Protein AF-A0A7S3N537-F1 (afdb_monomer_lite)

Structure (mmCIF, N/CA/C/O backbone):
data_AF-A0A7S3N537-F1
#
_entry.id   AF-A0A7S3N537-F1
#
loop_
_atom_site.group_PDB
_atom_site.id
_atom_site.type_symbol
_atom_site.label_atom_id
_atom_site.label_alt_id
_atom_site.label_comp_id
_atom_site.label_asym_id
_atom_site.label_entity_id
_atom_site.label_seq_id
_atom_site.pdbx_PDB_ins_code
_atom_site.Cartn_x
_atom_site.Cartn_y
_atom_site.Cartn_z
_atom_site.occupancy
_atom_site.B_iso_or_equiv
_atom_site.auth_seq_id
_atom_site.auth_comp_id
_atom_site.auth_asym_id
_atom_site.auth_atom_id
_atom_site.pdbx_PDB_model_num
ATOM 1 N N . LEU A 1 1 ? -2.429 6.331 17.383 1.00 67.25 1 LEU A N 1
ATOM 2 C CA . LEU A 1 1 ? -2.169 5.826 16.017 1.00 67.25 1 LEU A CA 1
ATOM 3 C C . LEU A 1 1 ? -2.402 7.006 15.081 1.00 67.25 1 LEU A C 1
ATOM 5 O O . LEU A 1 1 ? -3.121 7.901 15.515 1.00 67.25 1 LEU A O 1
ATOM 9 N N . PRO A 1 2 ? -1.719 7.115 13.934 1.00 79.56 2 PRO A N 1
ATOM 10 C CA . PRO A 1 2 ? -1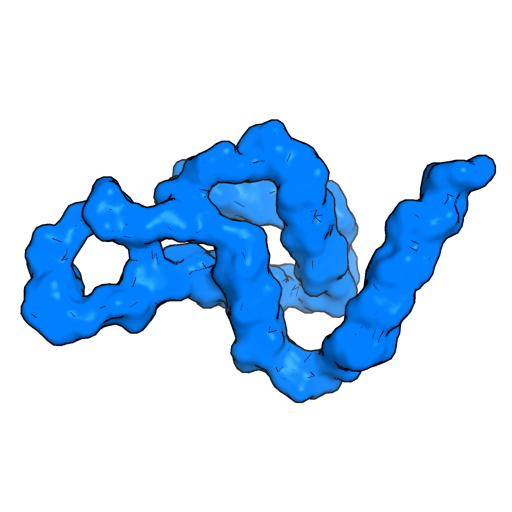.961 8.226 13.017 1.00 79.56 2 PRO A CA 1
ATOM 11 C C . PRO A 1 2 ? -3.420 8.217 12.546 1.00 79.56 2 PRO A C 1
ATOM 13 O O . PRO A 1 2 ? -3.993 7.147 12.361 1.00 79.56 2 PRO A O 1
ATOM 16 N N . ASP A 1 3 ? -4.000 9.405 12.396 1.00 85.88 3 ASP A N 1
ATOM 17 C CA . ASP A 1 3 ? -5.350 9.579 11.861 1.00 85.88 3 ASP A CA 1
ATOM 18 C C . ASP A 1 3 ? -5.379 9.269 10.355 1.00 85.88 3 ASP A C 1
ATOM 20 O O . ASP A 1 3 ? -4.349 9.379 9.680 1.00 85.88 3 ASP A O 1
ATOM 24 N N . SER A 1 4 ? -6.549 8.918 9.820 1.00 85.00 4 SER A N 1
ATOM 25 C CA . SER A 1 4 ? -6.744 8.547 8.410 1.00 85.00 4 SER A CA 1
ATOM 26 C C . SER A 1 4 ? -6.176 9.579 7.427 1.00 85.00 4 SER A C 1
ATOM 28 O O . SER A 1 4 ? -5.456 9.200 6.508 1.00 85.00 4 SER A O 1
ATOM 30 N N . GLU A 1 5 ? -6.354 10.880 7.682 1.00 88.50 5 GLU A N 1
ATOM 31 C CA . GLU A 1 5 ? -5.775 11.965 6.864 1.00 88.50 5 GLU A CA 1
ATOM 32 C C . GLU A 1 5 ? -4.235 11.911 6.799 1.00 88.50 5 GLU A C 1
ATOM 34 O O . GLU A 1 5 ? -3.610 12.207 5.775 1.00 88.50 5 GLU A O 1
ATOM 39 N N . VAL A 1 6 ? -3.587 11.525 7.903 1.00 89.81 6 VAL A N 1
ATOM 40 C CA . VAL A 1 6 ? -2.125 11.396 7.968 1.00 89.81 6 VAL A CA 1
ATOM 41 C C . VAL A 1 6 ? -1.673 10.169 7.181 1.00 89.81 6 VAL A C 1
ATOM 43 O O . VAL A 1 6 ? -0.679 10.244 6.456 1.00 89.81 6 VAL A O 1
ATOM 46 N N . ILE A 1 7 ? -2.403 9.058 7.304 1.00 89.12 7 ILE A N 1
ATOM 47 C CA . ILE A 1 7 ? -2.144 7.813 6.571 1.00 89.12 7 ILE A CA 1
ATOM 48 C C . ILE A 1 7 ? -2.289 8.054 5.067 1.00 89.12 7 ILE A C 1
ATOM 50 O O . ILE A 1 7 ? -1.384 7.714 4.304 1.00 89.12 7 ILE A O 1
ATOM 54 N N . GLU A 1 8 ? -3.368 8.712 4.650 1.00 91.38 8 GLU A N 1
ATOM 55 C CA . GLU A 1 8 ? -3.630 9.079 3.261 1.00 91.38 8 GLU A CA 1
ATOM 56 C C . GLU A 1 8 ? -2.502 9.946 2.692 1.00 91.38 8 GLU A C 1
ATOM 58 O O . GLU A 1 8 ? -1.949 9.660 1.629 1.00 91.38 8 GLU A O 1
ATOM 63 N N . SER A 1 9 ? -2.091 10.981 3.429 1.00 91.44 9 SER A N 1
ATOM 64 C CA . SER A 1 9 ? -1.003 11.867 3.012 1.00 91.44 9 SER A CA 1
ATOM 65 C C . SER A 1 9 ? 0.324 11.114 2.848 1.00 91.44 9 SER A C 1
ATOM 67 O O . SER A 1 9 ? 1.044 11.311 1.862 1.00 91.44 9 SER A O 1
ATOM 69 N N . MET A 1 10 ? 0.636 10.195 3.771 1.00 89.94 10 MET A N 1
ATOM 70 C CA . MET A 1 10 ? 1.809 9.320 3.669 1.00 89.94 10 MET A CA 1
ATOM 71 C C . MET A 1 10 ? 1.728 8.406 2.443 1.00 89.94 10 MET A C 1
ATOM 73 O O . MET A 1 10 ? 2.704 8.312 1.693 1.00 89.94 10 MET A O 1
ATOM 77 N N . LEU A 1 11 ? 0.571 7.779 2.223 1.00 91.00 11 LEU A N 1
ATOM 78 C CA . LEU A 1 11 ? 0.314 6.898 1.092 1.00 91.00 11 LEU A CA 1
ATOM 79 C C . LEU A 1 11 ? 0.465 7.652 -0.231 1.00 91.00 11 LEU A C 1
ATOM 81 O O . LEU A 1 11 ? 1.287 7.263 -1.055 1.00 91.00 11 LEU A O 1
ATOM 85 N N . ARG A 1 12 ? -0.224 8.782 -0.423 1.00 90.75 12 ARG A N 1
ATOM 86 C CA . ARG A 1 12 ? -0.147 9.579 -1.660 1.00 90.75 12 ARG A CA 1
ATOM 87 C C . ARG A 1 12 ? 1.254 10.095 -1.945 1.00 90.75 12 ARG A C 1
ATOM 89 O O . ARG A 1 12 ? 1.706 10.061 -3.090 1.00 90.75 12 ARG A O 1
ATOM 96 N N . ASN A 1 13 ? 1.960 10.571 -0.919 1.00 90.44 13 ASN A N 1
ATOM 97 C CA . ASN A 1 13 ? 3.342 11.009 -1.086 1.00 90.44 13 ASN A CA 1
ATOM 98 C C . ASN A 1 13 ? 4.230 9.862 -1.585 1.00 90.44 13 ASN A C 1
ATOM 100 O O . ASN A 1 13 ? 5.132 10.080 -2.391 1.00 90.44 13 ASN A O 1
ATOM 104 N N . TYR A 1 14 ? 3.948 8.640 -1.141 1.00 88.25 14 TYR A N 1
ATOM 105 C CA . TYR A 1 14 ? 4.689 7.461 -1.545 1.00 88.25 14 TYR A CA 1
ATOM 106 C C . TYR A 1 14 ? 4.287 6.930 -2.925 1.00 88.25 14 TYR A C 1
ATOM 108 O O . TYR A 1 14 ? 5.164 6.638 -3.739 1.00 88.25 14 TYR A O 1
ATOM 116 N N . LEU A 1 15 ? 2.991 6.881 -3.239 1.00 88.81 15 LEU A N 1
ATOM 117 C CA . LEU A 1 15 ? 2.474 6.452 -4.540 1.00 88.81 15 LEU A CA 1
ATOM 118 C C . LEU A 1 15 ? 3.041 7.292 -5.697 1.00 88.81 15 LEU A C 1
ATOM 120 O O . LEU A 1 15 ? 3.363 6.760 -6.753 1.00 88.81 15 LEU A O 1
ATOM 124 N N . ARG A 1 16 ? 3.302 8.586 -5.468 1.00 87.25 16 ARG A N 1
ATOM 125 C CA . ARG A 1 16 ? 3.992 9.470 -6.431 1.00 87.25 16 ARG A CA 1
ATOM 126 C C . ARG A 1 16 ? 5.422 9.036 -6.774 1.00 87.25 16 ARG A C 1
ATOM 128 O O . ARG A 1 16 ? 5.990 9.512 -7.755 1.00 87.25 16 ARG A O 1
ATOM 135 N N . THR A 1 17 ? 6.035 8.181 -5.959 1.00 86.00 17 THR A N 1
ATOM 136 C CA . THR A 1 17 ? 7.410 7.702 -6.163 1.00 86.00 17 THR A CA 1
ATOM 137 C C . THR A 1 17 ? 7.478 6.380 -6.927 1.00 86.00 17 THR A C 1
ATOM 139 O O . THR A 1 17 ? 8.545 6.045 -7.455 1.00 86.00 17 THR A O 1
ATOM 142 N N . ILE A 1 18 ? 6.367 5.651 -7.042 1.00 84.75 18 ILE A N 1
ATOM 143 C CA . ILE A 1 18 ? 6.300 4.308 -7.635 1.00 84.75 18 ILE A CA 1
ATOM 144 C C . ILE A 1 18 ? 5.495 4.319 -8.938 1.00 84.75 18 ILE A C 1
ATOM 146 O O . ILE A 1 18 ? 4.878 5.318 -9.292 1.00 84.75 18 ILE A O 1
ATOM 150 N N . ASN A 1 19 ? 5.559 3.221 -9.693 1.00 85.44 19 ASN A N 1
ATOM 151 C CA . ASN A 1 19 ? 4.759 3.060 -10.904 1.00 85.44 19 ASN A CA 1
ATOM 152 C C . ASN A 1 19 ? 3.375 2.514 -10.523 1.00 85.44 19 ASN A C 1
ATOM 154 O O . ASN A 1 19 ? 3.263 1.354 -10.131 1.00 85.44 19 ASN A O 1
ATOM 158 N N . THR A 1 20 ? 2.344 3.352 -10.586 1.00 86.88 20 THR A N 1
ATOM 159 C CA . THR A 1 20 ? 0.960 3.019 -10.220 1.00 86.88 20 THR A CA 1
ATOM 160 C C . THR A 1 20 ? -0.007 3.910 -11.004 1.00 86.88 20 THR A C 1
ATOM 162 O O . THR A 1 20 ? 0.353 5.020 -11.397 1.00 86.88 20 THR A O 1
ATOM 165 N N . ASP A 1 21 ? -1.221 3.423 -11.248 1.00 87.56 21 ASP A N 1
ATOM 166 C CA . ASP A 1 21 ? -2.274 4.101 -12.007 1.00 87.56 21 ASP A CA 1
ATOM 167 C C . ASP A 1 21 ? -3.397 4.680 -11.128 1.00 87.56 21 ASP A C 1
ATOM 169 O O . ASP A 1 21 ? -4.297 5.334 -11.650 1.00 87.56 21 ASP A O 1
ATOM 173 N N . PHE A 1 22 ? -3.348 4.477 -9.807 1.00 87.25 22 PHE A N 1
ATOM 174 C CA . PHE A 1 22 ? -4.453 4.801 -8.896 1.00 87.25 22 PHE A CA 1
ATOM 175 C C . PHE A 1 22 ? -4.160 5.925 -7.887 1.00 87.25 22 PHE A C 1
ATOM 177 O O . PHE A 1 22 ? -4.864 6.069 -6.894 1.00 87.25 22 PHE A O 1
ATOM 184 N N . VAL A 1 23 ? -3.140 6.756 -8.123 1.00 86.75 23 VAL A N 1
ATOM 185 C CA . VAL A 1 23 ? -2.761 7.851 -7.196 1.00 86.75 23 VAL A CA 1
ATOM 186 C C . VAL A 1 23 ? -3.907 8.836 -6.925 1.00 86.75 23 VAL A C 1
ATOM 188 O O . VAL A 1 23 ? -4.002 9.383 -5.823 1.00 86.75 23 VAL A O 1
ATOM 191 N N . ASP A 1 24 ? -4.749 9.057 -7.934 1.00 87.00 24 ASP A N 1
ATOM 192 C CA . ASP A 1 24 ? -5.886 9.982 -7.923 1.00 87.00 24 ASP A CA 1
ATOM 193 C C . ASP A 1 24 ? -7.244 9.247 -7.812 1.00 87.00 24 ASP A C 1
ATOM 195 O O . ASP A 1 24 ? -8.289 9.846 -8.044 1.00 87.00 24 ASP A O 1
ATOM 199 N N . ASP A 1 25 ? -7.235 7.945 -7.506 1.00 90.56 25 ASP A N 1
ATOM 200 C CA . ASP A 1 25 ? -8.434 7.110 -7.353 1.00 90.56 25 ASP A CA 1
ATOM 201 C C . ASP A 1 25 ? -8.806 7.031 -5.867 1.00 90.56 25 ASP A C 1
ATOM 203 O O . ASP A 1 25 ? -8.297 6.185 -5.128 1.00 90.56 25 ASP A O 1
ATOM 207 N N . ASP A 1 26 ? -9.637 7.974 -5.420 1.00 87.88 26 ASP A N 1
ATOM 208 C CA . ASP A 1 26 ? -9.969 8.152 -4.002 1.00 87.88 26 ASP A CA 1
ATOM 209 C C . ASP A 1 26 ? -10.570 6.884 -3.373 1.00 87.88 26 ASP A C 1
ATOM 211 O O . ASP A 1 26 ? -10.191 6.537 -2.258 1.00 87.88 26 ASP A O 1
ATOM 215 N N . ASP A 1 27 ? -11.387 6.120 -4.109 1.00 87.88 27 ASP A N 1
ATOM 216 C CA . ASP A 1 27 ? -11.993 4.875 -3.615 1.00 87.88 27 ASP A CA 1
ATOM 217 C C . ASP A 1 27 ? -10.925 3.822 -3.254 1.00 87.88 27 ASP A C 1
ATOM 219 O O . ASP A 1 27 ? -11.010 3.144 -2.226 1.00 87.88 27 ASP A O 1
ATOM 223 N N . LYS A 1 28 ? -9.882 3.687 -4.084 1.00 87.06 28 LYS A N 1
ATOM 224 C CA . LYS A 1 28 ? -8.765 2.760 -3.821 1.00 87.06 28 LYS 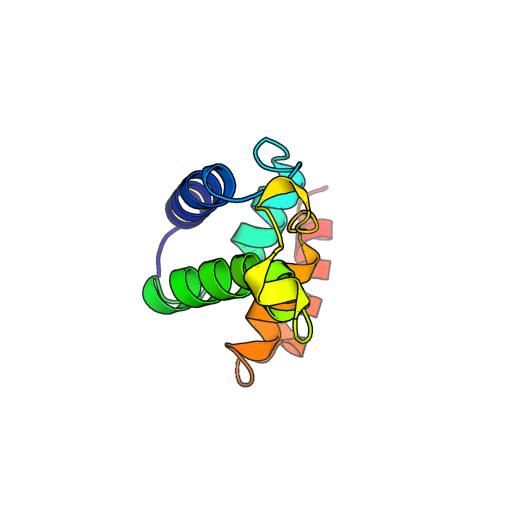A CA 1
ATOM 225 C C . LYS A 1 28 ? -7.834 3.268 -2.730 1.00 87.06 28 LYS A C 1
ATOM 227 O O . LYS A 1 28 ? -7.263 2.467 -1.989 1.00 87.06 28 LYS A O 1
ATOM 232 N N . ILE A 1 29 ? -7.634 4.582 -2.662 1.00 90.19 29 ILE A N 1
ATOM 233 C CA . ILE A 1 29 ? -6.847 5.208 -1.602 1.00 90.19 29 ILE A CA 1
ATOM 234 C C . ILE A 1 29 ? -7.521 4.964 -0.255 1.00 90.19 29 ILE A C 1
ATOM 236 O O . ILE A 1 29 ? -6.845 4.490 0.657 1.00 90.19 29 ILE A O 1
ATOM 240 N N . ASP A 1 30 ? -8.830 5.196 -0.160 1.00 88.19 30 ASP A N 1
ATOM 241 C CA . ASP A 1 30 ? -9.617 4.927 1.041 1.00 88.19 30 ASP A CA 1
ATOM 242 C C . ASP A 1 30 ? -9.540 3.450 1.430 1.00 88.19 30 ASP A C 1
ATOM 244 O O . ASP A 1 30 ? -9.260 3.144 2.587 1.00 88.19 30 ASP A O 1
ATOM 248 N N . GLU A 1 31 ? -9.654 2.520 0.473 1.00 88.12 31 GLU A N 1
ATOM 249 C CA . GLU A 1 31 ? -9.509 1.086 0.754 1.00 88.12 31 GLU A CA 1
ATOM 250 C C . GLU A 1 31 ? -8.157 0.755 1.416 1.00 88.12 31 GLU A C 1
ATOM 252 O O . GLU A 1 31 ? -8.103 0.007 2.396 1.00 88.12 31 GLU A O 1
ATOM 257 N N . ILE A 1 32 ? -7.054 1.328 0.922 1.00 88.75 32 ILE A N 1
ATOM 258 C CA . ILE A 1 32 ? -5.717 1.106 1.492 1.00 88.75 32 ILE A CA 1
ATOM 259 C C . ILE A 1 32 ? -5.569 1.811 2.844 1.00 88.75 32 ILE A C 1
ATOM 261 O O . ILE A 1 32 ? -5.007 1.229 3.771 1.00 88.75 32 ILE A O 1
ATOM 265 N N . VAL A 1 33 ? -6.058 3.046 2.977 1.00 89.44 33 VAL A N 1
ATOM 266 C CA . VAL A 1 33 ? -6.027 3.793 4.243 1.00 89.44 33 VAL A CA 1
ATOM 267 C C . VAL A 1 33 ? -6.743 2.997 5.321 1.00 89.44 33 VAL A C 1
ATOM 269 O O . VAL A 1 33 ? -6.161 2.763 6.374 1.00 89.44 33 VAL A O 1
ATOM 272 N N . THR A 1 34 ? -7.932 2.486 5.019 1.00 85.69 34 THR A N 1
ATOM 273 C CA . THR A 1 34 ? -8.728 1.635 5.898 1.00 85.69 34 THR A CA 1
ATOM 274 C C . THR A 1 34 ? -7.985 0.368 6.334 1.00 85.69 34 THR A C 1
ATOM 276 O O . THR A 1 34 ? -8.070 -0.000 7.501 1.00 85.69 34 THR A O 1
ATOM 279 N N . ILE A 1 35 ? -7.215 -0.282 5.451 1.00 83.50 35 ILE A N 1
ATOM 280 C CA . ILE A 1 35 ? -6.370 -1.444 5.810 1.00 83.50 35 ILE A CA 1
ATOM 281 C C . ILE A 1 35 ? -5.231 -1.043 6.763 1.00 83.50 35 ILE A C 1
ATOM 283 O O . ILE A 1 35 ? -4.830 -1.816 7.631 1.00 83.50 35 ILE A O 1
ATOM 287 N N . LEU A 1 36 ? -4.681 0.157 6.585 1.00 84.88 36 LEU A N 1
ATOM 288 C CA . LEU A 1 36 ? -3.558 0.678 7.365 1.00 84.88 36 LEU A CA 1
ATOM 289 C C . LEU A 1 36 ? -3.997 1.353 8.675 1.00 84.88 36 LEU A C 1
ATOM 291 O O . LEU A 1 36 ? -3.158 1.610 9.546 1.00 84.88 36 LEU A O 1
ATOM 295 N N . GLU A 1 37 ? -5.288 1.644 8.838 1.00 83.62 37 GLU A N 1
ATOM 296 C CA . GLU A 1 37 ? -5.852 2.136 10.090 1.00 83.62 37 GLU A CA 1
ATOM 297 C C . GLU A 1 37 ? -5.615 1.128 11.219 1.00 83.62 37 GLU A C 1
ATOM 299 O O . GLU A 1 37 ? -5.628 -0.087 11.042 1.00 83.62 37 GLU A O 1
ATOM 304 N N . GLY A 1 38 ? -5.353 1.633 12.424 1.00 77.81 38 GLY A N 1
ATOM 305 C CA . GLY A 1 38 ? -5.033 0.765 13.558 1.00 77.81 38 GLY A CA 1
ATOM 306 C C . GLY A 1 38 ? -3.543 0.413 13.698 1.00 77.81 38 GLY A C 1
ATOM 307 O O . GLY A 1 38 ? -3.134 -0.027 14.773 1.00 77.81 38 GLY A O 1
ATOM 308 N N . LEU A 1 39 ? -2.716 0.656 12.673 1.00 81.81 39 LEU A N 1
ATOM 309 C CA . LEU A 1 39 ? -1.277 0.365 12.686 1.00 81.81 39 LEU A CA 1
ATOM 310 C C . LEU A 1 39 ? -0.427 1.528 13.218 1.00 81.81 39 LEU A C 1
ATOM 312 O O . LEU A 1 39 ? -0.797 2.705 13.151 1.00 81.81 39 LEU A O 1
ATOM 316 N N . SER A 1 40 ? 0.754 1.218 13.765 1.00 84.56 40 SER A N 1
ATOM 317 C CA . SER A 1 40 ? 1.702 2.266 14.154 1.00 84.56 40 SER A CA 1
ATOM 318 C C . SER A 1 40 ? 2.300 2.937 12.913 1.00 84.56 40 SER A C 1
ATOM 320 O O . SER A 1 40 ? 2.430 2.316 11.862 1.00 84.56 40 SER A O 1
ATOM 322 N N . ALA A 1 41 ? 2.724 4.201 13.017 1.00 82.88 41 ALA A N 1
ATOM 323 C CA . ALA A 1 41 ? 3.323 4.918 11.882 1.00 82.88 41 ALA A CA 1
ATOM 324 C C . ALA A 1 41 ? 4.551 4.192 11.283 1.00 82.88 41 ALA A C 1
ATOM 326 O O . ALA A 1 41 ? 4.817 4.298 10.086 1.00 82.88 41 ALA A O 1
ATOM 327 N N . SER A 1 42 ? 5.287 3.439 12.106 1.00 85.00 42 SER A N 1
ATOM 328 C CA . SER A 1 42 ? 6.412 2.608 11.668 1.00 85.00 42 SER A CA 1
ATOM 329 C C . SER A 1 42 ? 5.953 1.378 10.880 1.00 85.00 42 SER A C 1
ATOM 331 O O . SER A 1 42 ? 6.563 1.044 9.863 1.00 85.00 42 SER A O 1
ATOM 333 N N . ASP A 1 43 ? 4.871 0.732 11.320 1.00 85.62 43 ASP A N 1
ATOM 334 C CA . ASP A 1 43 ? 4.303 -0.444 10.649 1.00 85.62 43 ASP A CA 1
ATOM 335 C C . ASP A 1 43 ? 3.674 -0.047 9.314 1.00 85.62 43 ASP A C 1
ATOM 337 O O . ASP A 1 43 ? 3.969 -0.660 8.294 1.00 85.62 43 ASP A O 1
ATOM 341 N N . ILE A 1 44 ? 2.922 1.058 9.286 1.00 87.94 44 ILE A N 1
ATOM 342 C CA . ILE A 1 44 ? 2.337 1.639 8.066 1.00 87.94 44 ILE A CA 1
ATOM 343 C C . ILE A 1 44 ? 3.417 1.863 7.014 1.00 87.94 44 ILE A C 1
ATOM 345 O O . ILE A 1 44 ? 3.291 1.430 5.871 1.00 87.94 44 ILE A O 1
ATOM 349 N N . LYS A 1 45 ? 4.522 2.506 7.407 1.00 88.31 45 LYS A N 1
ATOM 350 C CA . LYS A 1 45 ? 5.644 2.737 6.500 1.00 88.31 45 LYS A CA 1
ATOM 351 C C . LYS A 1 45 ? 6.227 1.424 5.979 1.00 88.31 45 LYS A C 1
ATOM 353 O O . LYS A 1 45 ? 6.575 1.351 4.805 1.00 88.31 45 LYS A O 1
ATOM 358 N N . SER A 1 46 ? 6.321 0.408 6.831 1.00 88.00 46 SER A N 1
ATOM 359 C CA . SER A 1 46 ? 6.860 -0.900 6.456 1.00 88.00 46 SER A CA 1
ATOM 360 C C . SER A 1 46 ? 5.953 -1.620 5.455 1.00 88.00 46 SER A C 1
ATOM 362 O O . SER A 1 46 ? 6.453 -2.092 4.437 1.00 88.00 46 SER A O 1
ATOM 364 N N . VAL A 1 47 ? 4.631 -1.610 5.668 1.00 88.19 47 VAL A N 1
ATOM 365 C CA . VAL A 1 47 ? 3.639 -2.178 4.736 1.00 88.19 47 VAL A CA 1
ATOM 366 C C . VAL A 1 47 ? 3.690 -1.461 3.386 1.00 88.19 47 VAL A C 1
ATOM 368 O O . VAL A 1 47 ? 3.819 -2.106 2.348 1.00 88.19 47 VAL A O 1
ATOM 371 N N . ILE A 1 48 ? 3.682 -0.124 3.392 1.00 88.69 48 ILE A N 1
ATOM 372 C CA . ILE A 1 48 ? 3.776 0.694 2.175 1.00 88.69 48 ILE A CA 1
ATOM 373 C C . ILE A 1 48 ? 5.071 0.390 1.400 1.00 88.69 48 ILE A C 1
ATOM 375 O O . ILE A 1 48 ? 5.050 0.239 0.177 1.00 88.69 48 ILE A O 1
ATOM 379 N N . GLN A 1 49 ? 6.205 0.277 2.099 1.00 88.12 49 GLN A N 1
ATOM 380 C CA . GLN A 1 49 ? 7.484 -0.065 1.472 1.00 88.12 49 GLN A CA 1
ATOM 381 C C . GLN A 1 49 ? 7.488 -1.481 0.897 1.00 88.12 49 GLN A C 1
ATOM 383 O O . GLN A 1 49 ? 8.020 -1.690 -0.191 1.00 88.12 49 GLN A O 1
ATOM 388 N N . CYS A 1 50 ? 6.889 -2.437 1.601 1.00 86.94 50 CYS A N 1
ATOM 389 C CA . CYS A 1 50 ? 6.813 -3.821 1.157 1.00 86.94 50 CYS A CA 1
ATOM 390 C C . CYS A 1 50 ? 5.956 -3.946 -0.115 1.00 86.94 50 CYS A C 1
ATOM 392 O O . CYS A 1 50 ? 6.428 -4.495 -1.111 1.00 86.94 50 CYS A O 1
ATOM 394 N N . ALA A 1 51 ? 4.782 -3.304 -0.145 1.00 88.50 51 ALA A N 1
ATOM 395 C CA . ALA A 1 51 ? 3.900 -3.266 -1.314 1.00 88.50 51 ALA A CA 1
ATOM 396 C C . ALA A 1 51 ? 4.592 -2.684 -2.560 1.00 88.50 51 ALA A C 1
ATOM 398 O O . ALA A 1 51 ? 4.461 -3.204 -3.665 1.00 88.50 51 ALA A O 1
ATOM 399 N N . ALA A 1 52 ? 5.403 -1.636 -2.399 1.00 85.12 52 ALA A N 1
ATOM 400 C CA . ALA A 1 52 ? 6.156 -1.067 -3.518 1.00 85.12 52 ALA A CA 1
ATOM 401 C C . ALA A 1 52 ? 7.379 -1.869 -3.952 1.00 85.12 52 ALA A C 1
ATOM 403 O O . ALA A 1 52 ? 7.853 -1.697 -5.077 1.00 85.12 52 ALA A O 1
ATOM 404 N N . MET A 1 53 ? 7.911 -2.715 -3.077 1.00 86.00 53 MET A N 1
ATOM 405 C CA . MET A 1 53 ? 8.967 -3.652 -3.437 1.00 86.00 53 MET A CA 1
ATOM 406 C C . MET A 1 53 ? 8.412 -4.928 -4.070 1.00 86.00 53 MET A C 1
ATOM 408 O O . MET A 1 53 ? 9.187 -5.642 -4.700 1.00 86.00 53 MET A O 1
ATOM 412 N N . ALA A 1 54 ? 7.105 -5.193 -3.981 1.00 85.25 54 ALA A N 1
ATOM 413 C CA . ALA A 1 54 ? 6.489 -6.387 -4.557 1.00 85.25 54 ALA A CA 1
ATOM 414 C C . ALA A 1 54 ? 6.816 -6.578 -6.058 1.00 85.25 54 ALA A C 1
ATOM 416 O O . ALA A 1 54 ? 7.330 -7.643 -6.404 1.00 85.25 54 ALA A O 1
ATOM 417 N N . PRO A 1 55 ? 6.708 -5.559 -6.942 1.00 84.19 55 PRO A N 1
ATOM 418 C CA . PRO A 1 55 ? 7.118 -5.695 -8.345 1.00 84.19 55 PRO A CA 1
ATOM 419 C C . PRO A 1 55 ? 8.603 -6.012 -8.541 1.00 84.19 55 PRO A C 1
ATOM 421 O O . PRO A 1 55 ? 8.981 -6.613 -9.541 1.00 84.19 55 PRO A O 1
ATOM 424 N N . ILE A 1 56 ? 9.461 -5.564 -7.618 1.00 83.50 56 ILE A N 1
ATOM 425 C CA . ILE A 1 56 ? 10.908 -5.796 -7.682 1.00 83.50 56 ILE A CA 1
ATOM 426 C C . ILE A 1 56 ? 11.228 -7.221 -7.223 1.00 83.50 56 ILE A C 1
ATOM 428 O O . ILE A 1 56 ? 12.073 -7.880 -7.821 1.00 83.50 56 ILE A O 1
ATOM 432 N N . ASN A 1 57 ? 10.542 -7.701 -6.186 1.00 80.00 57 ASN A N 1
ATOM 433 C CA . ASN A 1 57 ? 10.715 -9.044 -5.633 1.00 80.00 57 ASN A CA 1
ATOM 434 C C . ASN A 1 57 ? 10.244 -10.147 -6.594 1.00 80.00 57 ASN A C 1
ATOM 436 O O . ASN A 1 57 ? 10.725 -11.272 -6.509 1.00 80.00 57 ASN A O 1
ATOM 440 N N . GLU A 1 58 ? 9.352 -9.828 -7.532 1.00 78.81 58 GLU A N 1
ATOM 441 C CA . GLU A 1 58 ? 8.941 -10.734 -8.614 1.00 78.81 58 GLU A CA 1
ATOM 442 C C . GLU A 1 58 ? 9.990 -10.898 -9.723 1.00 78.81 58 GLU A C 1
ATOM 444 O O . GLU A 1 58 ? 9.861 -11.765 -10.590 1.00 78.81 58 GLU A O 1
ATOM 449 N N . LEU A 1 59 ? 11.040 -10.074 -9.733 1.00 76.88 59 LEU A N 1
ATOM 450 C CA . LEU A 1 59 ? 12.105 -10.193 -10.717 1.00 76.88 59 LEU A CA 1
ATOM 451 C C . LEU A 1 59 ? 13.051 -11.339 -10.357 1.00 76.88 59 LEU A C 1
ATOM 453 O O . LEU A 1 59 ? 13.806 -11.275 -9.391 1.00 76.88 59 LEU A O 1
ATOM 457 N N . GLU A 1 60 ? 13.080 -12.366 -11.200 1.00 71.06 60 GLU A N 1
ATOM 458 C CA . GLU A 1 60 ? 13.977 -13.507 -11.025 1.00 71.06 60 GLU A CA 1
ATOM 459 C C . GLU A 1 60 ? 15.302 -13.349 -11.799 1.00 71.06 60 GLU A C 1
ATOM 461 O O . GLU A 1 60 ? 15.337 -12.958 -12.972 1.00 71.06 60 GLU A O 1
ATOM 466 N N . GLY A 1 61 ? 16.409 -13.747 -11.161 1.00 68.56 61 GLY A N 1
ATOM 467 C CA . GLY A 1 61 ? 17.696 -14.003 -11.818 1.00 68.56 61 GLY A CA 1
ATOM 468 C C . GLY A 1 61 ? 18.329 -12.793 -12.521 1.00 68.56 61 GLY A C 1
ATOM 469 O O . GLY A 1 61 ? 18.379 -11.688 -11.987 1.00 68.56 61 GLY A O 1
ATOM 470 N N . ASP A 1 62 ? 18.845 -13.011 -13.734 1.00 62.44 62 ASP A N 1
ATOM 471 C CA . ASP A 1 62 ? 19.620 -12.031 -14.521 1.00 62.44 62 ASP A CA 1
ATOM 472 C C . ASP A 1 62 ? 18.810 -10.776 -14.917 1.00 62.44 62 ASP A C 1
ATOM 474 O O . ASP A 1 62 ? 19.367 -9.720 -15.227 1.00 62.44 62 ASP A O 1
ATOM 478 N N . ARG A 1 63 ? 17.470 -10.859 -14.853 1.00 63.62 63 ARG A N 1
ATOM 479 C CA . ARG A 1 63 ? 16.569 -9.730 -15.131 1.00 63.62 63 ARG A CA 1
ATOM 480 C C . ARG A 1 63 ? 16.714 -8.611 -14.108 1.00 63.62 63 ARG A C 1
ATOM 482 O O . ARG A 1 63 ? 16.553 -7.455 -14.483 1.00 63.62 63 ARG A O 1
ATOM 489 N N . PHE A 1 64 ? 17.110 -8.921 -12.873 1.00 65.69 64 PHE A N 1
ATOM 490 C CA . PHE A 1 64 ? 17.346 -7.912 -11.839 1.00 65.69 64 PHE A CA 1
ATOM 491 C C . PHE A 1 64 ? 18.398 -6.871 -12.258 1.00 65.69 64 PHE A C 1
ATOM 493 O O . PHE A 1 64 ? 18.260 -5.693 -11.945 1.00 65.69 64 PHE A O 1
ATOM 500 N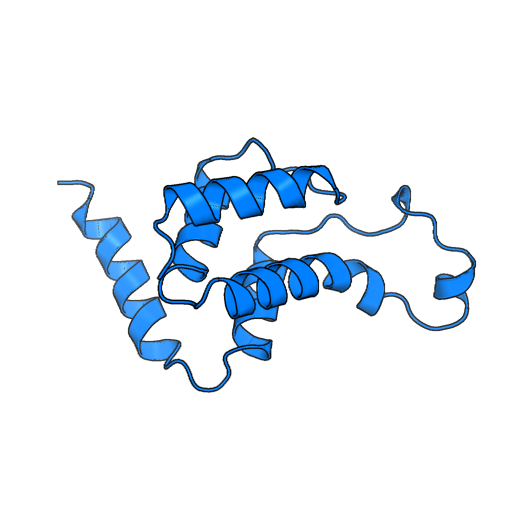 N . MET A 1 65 ? 19.434 -7.278 -13.004 1.00 70.06 65 MET A N 1
ATOM 501 C CA . MET A 1 65 ? 20.518 -6.370 -13.406 1.00 70.06 65 MET A CA 1
ATOM 502 C C . MET A 1 65 ? 20.190 -5.514 -14.637 1.00 70.06 65 MET A C 1
ATOM 504 O O . MET A 1 65 ? 20.874 -4.521 -14.881 1.00 70.06 65 MET A O 1
ATOM 508 N N . SER A 1 66 ? 19.172 -5.892 -15.417 1.00 69.81 66 SER A N 1
ATOM 509 C CA . SER A 1 66 ? 18.874 -5.273 -16.721 1.00 69.81 66 SER A CA 1
ATOM 510 C C . SER A 1 66 ? 17.506 -4.585 -16.793 1.00 69.81 66 SER A C 1
ATOM 512 O O . SER A 1 66 ? 17.213 -3.921 -17.787 1.00 69.81 66 SER A O 1
ATOM 514 N N . VAL A 1 67 ? 16.662 -4.747 -15.774 1.00 73.38 67 VAL A N 1
ATOM 515 C CA . VAL A 1 67 ? 15.299 -4.205 -15.731 1.00 73.38 67 VAL A CA 1
ATOM 516 C C . VAL A 1 67 ? 15.298 -2.694 -15.491 1.00 73.38 67 VAL A C 1
ATOM 518 O O . VAL A 1 67 ? 15.991 -2.176 -14.613 1.00 73.38 67 VAL A O 1
ATOM 521 N N . LYS A 1 68 ? 14.505 -1.962 -16.275 1.00 73.31 68 LYS A N 1
ATOM 522 C CA . LYS A 1 68 ? 14.234 -0.543 -16.023 1.00 73.31 68 LYS A CA 1
ATOM 523 C C . LYS A 1 68 ? 12.990 -0.404 -15.158 1.00 73.31 68 LYS A C 1
ATOM 525 O O . LYS A 1 68 ? 12.127 -1.273 -15.145 1.00 73.31 68 LYS A O 1
ATOM 530 N N . LYS A 1 69 ? 12.847 0.743 -14.492 1.00 68.62 69 LYS A N 1
ATOM 531 C CA . LYS A 1 69 ? 11.649 1.068 -13.696 1.00 68.62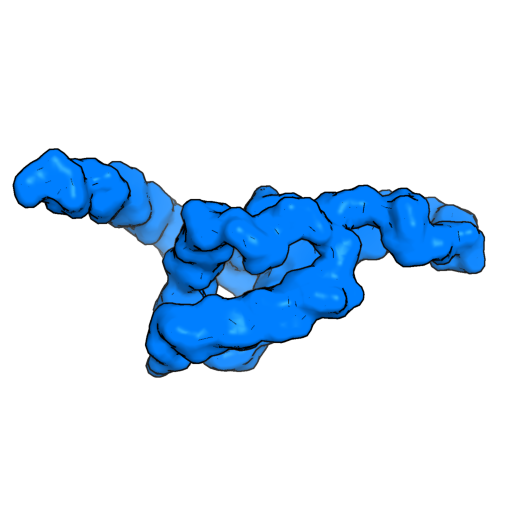 69 LYS A CA 1
ATOM 532 C C . LYS A 1 69 ? 10.343 0.957 -14.505 1.00 68.62 69 LYS A C 1
ATOM 534 O O . LYS A 1 69 ? 9.301 0.673 -13.934 1.00 68.62 69 LYS A O 1
ATOM 539 N N . GLU A 1 70 ? 10.418 1.177 -15.815 1.00 72.38 70 GLU A N 1
ATOM 540 C CA . GLU A 1 70 ? 9.297 1.112 -16.762 1.00 72.38 70 GLU A CA 1
ATOM 541 C C . GLU A 1 70 ? 8.890 -0.329 -17.117 1.00 72.38 70 GLU A C 1
ATOM 543 O O . GLU A 1 70 ? 7.746 -0.560 -17.490 1.00 72.38 70 GLU A O 1
ATOM 548 N N . ASP A 1 71 ? 9.812 -1.289 -16.988 1.00 76.50 71 ASP A N 1
ATOM 549 C CA . ASP A 1 71 ? 9.562 -2.717 -17.225 1.00 76.50 71 ASP A CA 1
ATOM 550 C C . ASP A 1 71 ? 8.971 -3.418 -15.988 1.00 76.50 71 ASP A C 1
ATOM 552 O O . ASP A 1 71 ? 8.517 -4.560 -16.074 1.00 76.50 71 ASP A O 1
ATOM 556 N N . LEU A 1 72 ? 8.976 -2.749 -14.829 1.00 81.31 72 LEU A N 1
ATOM 557 C CA . LEU A 1 72 ? 8.311 -3.238 -13.625 1.00 81.31 72 LEU A CA 1
ATOM 558 C C . LEU A 1 72 ? 6.797 -3.138 -13.796 1.00 81.31 72 LEU A C 1
ATOM 560 O O . LEU A 1 72 ? 6.277 -2.109 -14.243 1.00 81.31 72 LEU A O 1
ATOM 564 N N . ARG A 1 73 ? 6.084 -4.182 -13.360 1.00 87.81 73 ARG A N 1
ATOM 565 C CA . ARG A 1 73 ? 4.625 -4.116 -13.270 1.00 87.81 73 ARG A CA 1
ATOM 566 C C . ARG A 1 73 ? 4.191 -2.946 -12.388 1.00 87.81 73 ARG A C 1
ATOM 568 O O . ARG A 1 73 ? 4.900 -2.539 -11.465 1.00 87.81 73 ARG A O 1
ATOM 575 N N . MET A 1 74 ? 3.001 -2.435 -12.669 1.00 88.56 74 MET A N 1
ATOM 576 C CA . MET A 1 74 ? 2.378 -1.436 -11.813 1.00 88.56 74 MET A CA 1
ATOM 577 C C . MET A 1 74 ? 2.062 -2.057 -10.452 1.00 88.56 74 MET A C 1
ATOM 579 O O . MET A 1 74 ? 1.662 -3.223 -10.359 1.00 88.56 74 MET A O 1
ATOM 583 N N . VAL A 1 75 ? 2.259 -1.267 -9.403 1.00 88.75 75 VAL A N 1
ATOM 584 C CA . VAL A 1 75 ? 1.765 -1.597 -8.067 1.00 88.75 75 VAL A CA 1
ATOM 585 C C . VAL A 1 75 ? 0.249 -1.464 -8.089 1.00 88.75 75 VAL A C 1
ATOM 587 O O . VAL A 1 75 ? -0.278 -0.534 -8.700 1.00 88.75 75 VAL A O 1
ATOM 590 N N . THR A 1 76 ? -0.433 -2.392 -7.429 1.00 89.69 76 THR A N 1
ATOM 591 C CA . THR A 1 76 ? -1.891 -2.518 -7.338 1.00 89.69 76 THR A CA 1
ATOM 592 C C . THR A 1 76 ? -2.335 -2.509 -5.872 1.00 89.69 76 THR A C 1
ATOM 594 O O . THR A 1 76 ? -1.520 -2.692 -4.971 1.00 89.69 76 THR A O 1
ATOM 597 N N . VAL A 1 77 ? -3.635 -2.339 -5.608 1.00 87.31 77 VAL A N 1
ATOM 598 C CA . VAL A 1 77 ? -4.203 -2.434 -4.244 1.00 87.31 77 VAL A CA 1
ATOM 599 C C . VAL A 1 77 ? -3.936 -3.808 -3.609 1.00 87.31 77 VAL A C 1
ATOM 601 O O . VAL A 1 77 ? -3.762 -3.919 -2.397 1.00 87.31 77 VAL A O 1
ATOM 604 N N . GLU A 1 78 ? -3.853 -4.865 -4.420 1.00 86.88 78 GLU A N 1
ATOM 605 C CA . GLU A 1 78 ? -3.584 -6.225 -3.946 1.00 86.88 78 GLU A CA 1
ATOM 606 C C . GLU A 1 78 ? -2.191 -6.365 -3.317 1.00 86.88 78 GLU A C 1
ATOM 608 O O . GLU A 1 78 ? -2.033 -7.087 -2.336 1.00 86.88 78 GLU A O 1
ATOM 613 N N . ASP A 1 79 ? -1.205 -5.592 -3.779 1.00 88.94 79 ASP A N 1
ATOM 614 C CA . ASP A 1 79 ? 0.135 -5.573 -3.179 1.00 88.94 79 ASP A CA 1
ATOM 615 C C . ASP A 1 79 ? 0.120 -5.058 -1.743 1.00 88.94 79 ASP A C 1
ATOM 617 O O . ASP A 1 79 ? 0.873 -5.541 -0.903 1.00 88.94 79 ASP A O 1
ATOM 621 N N . PHE A 1 80 ? -0.763 -4.102 -1.444 1.00 87.50 80 PHE A N 1
ATOM 622 C CA . PHE A 1 80 ? -0.941 -3.583 -0.090 1.00 87.50 80 PHE A CA 1
ATOM 623 C C . PHE A 1 80 ? -1.628 -4.603 0.817 1.00 87.50 80 PHE A C 1
ATOM 625 O O . PHE A 1 80 ? -1.243 -4.734 1.976 1.00 87.50 80 PHE A O 1
ATOM 632 N N . LYS A 1 81 ? -2.590 -5.369 0.287 1.00 85.50 81 LYS A N 1
ATOM 633 C CA . LYS A 1 81 ? -3.241 -6.469 1.018 1.00 85.50 81 LYS A CA 1
ATOM 634 C C . LYS A 1 81 ? -2.256 -7.592 1.338 1.00 85.50 81 LYS A C 1
ATOM 636 O O . LYS A 1 81 ? -2.202 -8.039 2.478 1.00 85.50 81 LYS A O 1
ATOM 641 N N . ASN A 1 82 ? -1.446 -7.996 0.361 1.00 85.44 82 ASN A N 1
ATOM 642 C CA . ASN A 1 82 ? -0.416 -9.017 0.555 1.00 85.44 82 ASN A CA 1
ATOM 643 C C . ASN A 1 82 ? 0.657 -8.539 1.541 1.00 85.44 82 ASN A C 1
ATOM 645 O O . ASN A 1 82 ? 0.996 -9.257 2.475 1.00 85.44 82 ASN A O 1
ATOM 649 N N . ALA A 1 83 ? 1.128 -7.296 1.396 1.00 86.38 83 ALA A N 1
ATOM 650 C CA . ALA A 1 83 ? 2.090 -6.706 2.321 1.00 86.38 83 ALA A CA 1
ATOM 651 C C . ALA A 1 83 ? 1.551 -6.628 3.755 1.00 86.38 83 ALA A C 1
ATOM 653 O O . ALA A 1 83 ? 2.305 -6.839 4.702 1.00 86.38 83 ALA A O 1
ATOM 654 N N . PHE A 1 84 ? 0.260 -6.332 3.930 1.00 84.88 84 PHE A N 1
ATOM 655 C CA . PHE A 1 84 ? -0.383 -6.342 5.240 1.00 84.88 84 PHE A CA 1
ATOM 656 C C . PHE A 1 84 ? -0.389 -7.747 5.860 1.00 84.88 84 PHE A C 1
ATOM 658 O O . PHE A 1 84 ? -0.006 -7.892 7.020 1.00 84.88 84 PHE A O 1
ATOM 665 N N . ASP A 1 85 ? -0.763 -8.771 5.089 1.00 80.88 85 ASP A N 1
ATOM 666 C CA . ASP A 1 85 ? -0.795 -10.169 5.543 1.00 80.88 85 ASP A CA 1
ATOM 667 C C . ASP A 1 85 ? 0.607 -10.682 5.928 1.00 80.88 85 ASP A C 1
ATOM 669 O O . ASP A 1 85 ? 0.785 -11.313 6.970 1.00 80.88 85 ASP A O 1
ATOM 673 N N . GLU A 1 86 ? 1.635 -10.321 5.149 1.00 76.12 86 GLU A N 1
ATOM 674 C CA . GLU A 1 86 ? 3.028 -10.683 5.434 1.00 76.12 86 GLU A CA 1
ATOM 675 C C . GLU A 1 86 ? 3.594 -9.983 6.679 1.00 76.12 86 GLU A C 1
ATOM 677 O O . GLU A 1 86 ? 4.320 -10.601 7.465 1.00 76.12 86 GLU A O 1
ATOM 682 N N . PHE A 1 87 ? 3.299 -8.691 6.870 1.00 71.31 87 PHE A N 1
ATOM 683 C CA . PHE A 1 87 ? 3.869 -7.912 7.975 1.00 71.31 87 PHE A CA 1
ATOM 684 C C . PHE A 1 87 ? 3.091 -8.036 9.282 1.00 71.31 87 PHE A C 1
ATOM 686 O O . PHE A 1 87 ? 3.677 -7.849 10.353 1.00 71.31 87 PHE A O 1
ATOM 693 N N . ILE A 1 88 ? 1.797 -8.352 9.221 1.00 67.88 88 ILE A N 1
ATOM 694 C CA . ILE A 1 88 ? 0.926 -8.414 10.391 1.00 67.88 88 ILE A CA 1
ATOM 695 C C . ILE A 1 88 ? 0.266 -9.808 10.530 1.00 67.88 88 ILE A C 1
ATOM 697 O O . ILE A 1 88 ? -0.957 -9.922 10.580 1.00 67.88 88 ILE A O 1
ATOM 701 N N . PRO A 1 89 ? 1.049 -10.893 10.705 1.00 54.78 89 PRO A N 1
ATOM 702 C CA . PRO A 1 89 ? 0.518 -12.260 10.800 1.00 54.78 89 PRO A CA 1
ATOM 703 C C . PRO A 1 89 ? -0.282 -12.549 12.090 1.00 54.78 89 PRO A C 1
ATOM 705 O O . PRO A 1 89 ? -0.870 -13.619 12.223 1.00 54.78 89 PRO A O 1
ATOM 708 N N . SER A 1 90 ? -0.287 -11.621 13.058 1.00 50.91 90 SER A N 1
ATOM 709 C CA . SER A 1 90 ? -0.956 -11.759 14.368 1.00 50.91 90 SER A CA 1
ATOM 710 C C . SER A 1 90 ? -2.069 -10.736 14.613 1.00 50.91 90 SER A C 1
ATOM 712 O O . SER A 1 90 ? -2.621 -10.692 15.713 1.00 50.91 90 SER A O 1
ATOM 714 N N . TYR A 1 91 ? -2.387 -9.887 13.634 1.00 49.81 91 TYR A N 1
ATOM 715 C CA . TYR A 1 91 ? -3.620 -9.107 13.684 1.00 49.81 91 TYR A CA 1
ATOM 716 C C . TYR A 1 91 ? -4.703 -10.012 13.133 1.00 49.81 91 TYR A C 1
ATOM 718 O O . TYR A 1 91 ? -4.543 -10.568 12.053 1.00 49.81 91 TYR A O 1
ATOM 726 N N . ASP A 1 92 ? -5.736 -10.249 13.932 1.00 47.75 92 ASP A N 1
ATOM 727 C CA . ASP A 1 92 ? -6.816 -11.189 13.653 1.00 47.75 92 ASP A CA 1
ATOM 728 C C . ASP A 1 92 ? -7.591 -10.731 12.399 1.00 47.75 92 ASP A C 1
ATOM 730 O O . ASP A 1 92 ? -8.638 -10.093 12.469 1.00 47.75 92 ASP A O 1
ATOM 734 N N . ALA A 1 93 ? -7.023 -10.996 11.220 1.00 45.75 93 ALA A N 1
ATOM 735 C CA . ALA A 1 93 ? -7.494 -10.527 9.920 1.00 45.75 93 ALA A CA 1
ATOM 736 C C . ALA A 1 93 ? -8.883 -11.090 9.573 1.00 45.75 93 ALA A C 1
ATOM 738 O O . ALA A 1 93 ? -9.580 -10.556 8.710 1.00 45.75 93 ALA A O 1
ATOM 739 N N . GLN A 1 94 ? -9.315 -12.144 10.276 1.00 43.09 94 GLN A N 1
ATOM 740 C CA . GLN A 1 94 ? -10.664 -12.694 10.175 1.00 43.09 94 GLN A CA 1
ATOM 741 C C . GLN A 1 94 ? -11.709 -11.814 10.868 1.00 43.09 94 GLN A C 1
ATOM 743 O O . GL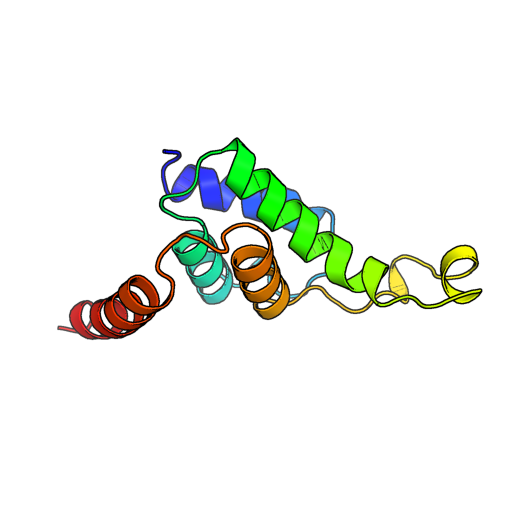N A 1 94 ? -12.781 -11.616 10.298 1.00 43.09 94 GLN A O 1
ATOM 748 N N . ALA A 1 95 ? -11.408 -11.236 12.035 1.00 49.75 95 ALA A N 1
ATOM 749 C CA . ALA A 1 95 ? -12.337 -10.339 12.720 1.00 49.75 95 ALA A CA 1
ATOM 750 C C . ALA A 1 95 ? -12.539 -9.028 11.942 1.00 49.75 95 ALA A C 1
ATOM 752 O O . ALA A 1 95 ? -13.672 -8.586 11.744 1.00 49.75 95 ALA A O 1
ATOM 753 N N . THR A 1 96 ? -11.458 -8.431 11.433 1.00 51.41 96 THR A N 1
ATOM 754 C CA . THR A 1 96 ? -11.531 -7.104 10.808 1.0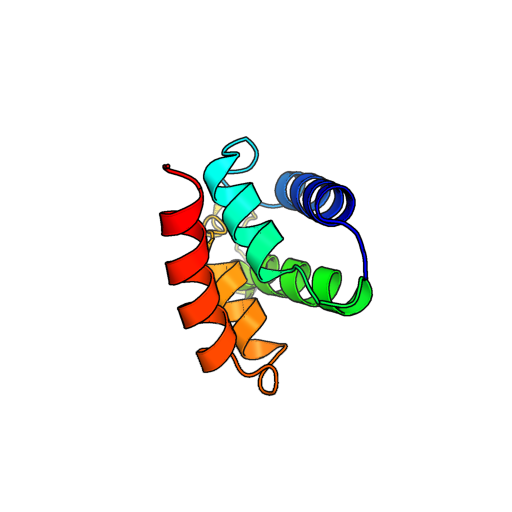0 51.41 96 THR A CA 1
ATOM 755 C C . THR A 1 96 ? -12.126 -7.152 9.400 1.00 51.41 96 THR A C 1
ATOM 757 O O . THR A 1 96 ? -12.912 -6.279 9.053 1.00 51.41 96 THR A O 1
ATOM 760 N N . LEU A 1 97 ? -11.864 -8.192 8.592 1.00 47.81 97 LEU A N 1
ATOM 761 C CA . LEU A 1 97 ? -12.445 -8.306 7.241 1.00 47.81 97 LEU A CA 1
ATOM 762 C C . LEU A 1 97 ? -13.978 -8.477 7.262 1.00 47.81 97 LEU A C 1
ATOM 764 O O . LEU A 1 97 ? -14.671 -7.984 6.365 1.00 47.81 97 LEU A O 1
ATOM 768 N N . GLU A 1 98 ? -14.526 -9.158 8.275 1.00 50.66 98 GLU A N 1
ATOM 769 C CA . GLU A 1 98 ? -15.978 -9.233 8.490 1.00 50.66 98 GLU A CA 1
ATOM 770 C C . GLU A 1 98 ? -16.569 -7.901 8.970 1.00 50.66 98 GLU A C 1
ATOM 772 O O . GLU A 1 98 ? -17.639 -7.515 8.490 1.00 50.66 98 GLU A O 1
ATOM 777 N N . GLU A 1 99 ? -15.874 -7.161 9.840 1.00 51.41 99 GLU A N 1
ATOM 778 C CA . GLU A 1 99 ? -16.293 -5.811 10.246 1.00 51.41 99 GLU A CA 1
ATOM 779 C C . GLU A 1 99 ? -16.223 -4.806 9.080 1.00 51.41 99 GLU A C 1
ATOM 781 O O . GLU A 1 99 ? -17.167 -4.037 8.884 1.00 51.41 99 GLU A O 1
ATOM 786 N N . TYR A 1 100 ? -15.205 -4.885 8.214 1.00 51.94 100 TYR A N 1
ATOM 787 C CA . TYR A 1 100 ? -15.090 -4.051 7.010 1.00 51.94 100 TYR A CA 1
ATOM 788 C C . TYR A 1 100 ? -16.236 -4.293 6.017 1.00 51.94 100 TYR A C 1
ATOM 790 O O . TYR A 1 100 ? -16.817 -3.342 5.489 1.00 51.94 100 TYR A O 1
ATOM 798 N N . LYS A 1 101 ? -16.651 -5.553 5.806 1.00 48.03 101 LYS A N 1
ATOM 799 C CA . LYS A 1 101 ? -17.834 -5.873 4.976 1.00 48.03 101 LYS A CA 1
ATOM 800 C C . LYS A 1 101 ? -19.142 -5.336 5.560 1.00 48.03 101 LYS A C 1
ATOM 802 O O . LYS A 1 101 ? -20.124 -5.191 4.826 1.00 48.03 101 LYS A O 1
ATOM 807 N N . LYS A 1 102 ? -19.180 -5.094 6.870 1.00 51.19 102 LYS A N 1
ATOM 808 C CA . LYS A 1 102 ? -20.364 -4.626 7.587 1.00 51.19 102 LYS A CA 1
ATOM 809 C C . LYS A 1 102 ? -20.474 -3.100 7.556 1.00 51.19 102 LYS A C 1
ATOM 811 O O . LYS A 1 102 ? -21.551 -2.589 7.262 1.00 51.19 102 LYS A O 1
ATOM 816 N N . TRP A 1 103 ? -19.362 -2.387 7.725 1.00 45.75 103 TRP A N 1
ATOM 817 C CA . TRP A 1 103 ? -19.321 -0.920 7.682 1.00 45.75 103 TRP A CA 1
ATOM 818 C C . TRP A 1 103 ? -19.678 -0.326 6.315 1.00 45.75 103 TRP A C 1
ATOM 820 O O . TRP A 1 103 ? -20.464 0.618 6.255 1.00 45.75 103 TRP A O 1
ATOM 830 N N . GLY A 1 104 ? -19.229 -0.935 5.212 1.00 42.41 104 GLY A N 1
ATOM 831 C CA . GLY A 1 104 ? -19.621 -0.499 3.863 1.00 42.41 104 GLY A CA 1
ATOM 832 C C . GLY A 1 104 ? -21.127 -0.615 3.570 1.00 42.41 104 GLY A C 1
ATOM 833 O O . GLY A 1 104 ? -21.618 0.000 2.630 1.00 42.41 104 GLY A O 1
ATOM 834 N N . LYS A 1 105 ? -21.885 -1.378 4.373 1.00 46.34 105 LYS A N 1
ATOM 835 C CA . LYS A 1 105 ? -23.348 -1.510 4.247 1.00 46.34 105 LYS A CA 1
ATOM 836 C C . LYS A 1 105 ? -24.148 -0.608 5.183 1.00 46.34 105 LYS A C 1
ATOM 838 O O . LYS A 1 105 ? -25.341 -0.433 4.948 1.00 46.34 105 LYS A O 1
ATOM 843 N N . GLU A 1 106 ? -23.542 -0.065 6.236 1.00 41.94 106 GLU A N 1
ATOM 844 C CA . GLU A 1 106 ? -24.241 0.797 7.201 1.00 41.94 106 GLU A CA 1
ATOM 845 C C . GLU A 1 106 ? -24.157 2.291 6.841 1.00 41.94 106 GLU A C 1
ATOM 847 O O . GLU A 1 106 ? -24.981 3.065 7.319 1.00 41.94 106 GLU A O 1
ATOM 852 N N . ALA A 1 107 ? -23.249 2.693 5.944 1.00 44.66 107 ALA A N 1
ATOM 853 C CA . ALA A 1 107 ? -23.127 4.077 5.468 1.00 44.66 107 ALA A CA 1
ATOM 854 C C . ALA A 1 107 ? -24.134 4.474 4.358 1.00 44.66 107 ALA A C 1
ATOM 856 O O . ALA A 1 107 ? -24.196 5.643 3.985 1.00 44.66 107 ALA A O 1
ATOM 857 N N . GLU A 1 108 ? -24.945 3.538 3.843 1.00 44.28 108 GLU A N 1
ATOM 858 C CA . GLU A 1 108 ? -25.935 3.785 2.773 1.00 44.28 108 GLU A CA 1
ATOM 859 C C . GLU A 1 108 ? -27.392 3.843 3.291 1.00 44.28 108 GLU A C 1
ATOM 861 O O . GLU A 1 108 ? -28.320 3.376 2.626 1.00 44.28 108 GLU A O 1
ATOM 866 N N . LYS A 1 109 ? -27.641 4.388 4.492 1.00 35.69 109 LYS A N 1
ATOM 867 C CA . LYS A 1 109 ? -29.019 4.536 4.994 1.00 35.69 109 LYS A CA 1
ATOM 868 C C . LYS A 1 109 ? -29.321 5.833 5.728 1.00 35.69 109 LYS A C 1
ATOM 870 O O . LYS A 1 109 ? -28.515 6.237 6.589 1.00 35.69 109 LYS A O 1
#

InterPro domains:
  IPR027417 P-loop containing nucleoside triphosphate hydrolase [G3DSA:3.40.50.300] (1-103)
  IPR027417 P-loop containing nucleoside triphosphate hydrolase [SSF52540] (2-94)
  IPR050304 Microtubule-severing AAA ATPase [PTHR23074] (1-107)

Radius of gyration: 15.15 Å; chains: 1; bounding box: 50×26×33 Å

Organism: NCBI:txid151035

Secondary structure (DSSP, 8-state):
---HHHHHHHHHHHHTTS--S-TT-HHHHHHHHHHHTTS-HHHHHHHHHHHHHHHHHT--TTHHHH--TTTSPPP-HHHHHHHHHHH-TTS-HHHHHHHHHHHHHHS--

Foldseek 3Di:
DDDLVVLLVVLLVLLVVAAADCSVPVVLSSVLSLLCPPPDPVLSVQLSVQLRCVQVVPDDDPCNVVDDSVNGDHRDSVSSVVSSCVSCVPDPCVVVVVVVVVVVVVVPD

Sequence (109 aa):
LPDSEVIESMLRNYLRTINTDFVDDDDKIDEIVTILEGLSASDIKSVIQCAAMAPINELEGDRFMSVKKEDLRMVTVEDFKNAFDEFIPSYDAQATLEEYKKWGKEAEK

pLDDT: mean 76.51, std 15.74, range [35.69, 91.44]